Protein AF-B4HR06-F1 (afdb_monomer)

Solvent-accessible surface area (backbone atoms only — not comparable to full-atom values): 4498 Å² total; per-residue (Å²): 143,83,84,94,74,84,68,82,82,67,73,74,78,73,80,60,85,64,53,41,82,45,78,50,74,41,78,95,74,74,42,76,48,77,49,76,43,56,67,86,56,55,68,66,60,54,49,51,52,52,61,71,69,47,84,70,76,91,81,71,78,80,83,124

Foldseek 3Di:
DDDDDPPPPPPDPPDPPQKDWDWDADVVLRDIDIDIDGNPDDPVVVVVVVVVPDDDDPDDDPPD

Organism: Drosophila sechellia (NCBI:txid7238)

Sequence (64 aa):
MSGPGAIDDEPPPEPRDGWLLVRIHVPELNVYKCLQFPSERLVWDVKQQVLASLPKSTGMSHVR

Structure (mmCIF, N/CA/C/O backbone):
data_AF-B4HR06-F1
#
_entry.id   AF-B4HR06-F1
#
loop_
_atom_site.group_PDB
_atom_site.id
_atom_site.type_symbol
_atom_site.label_atom_id
_atom_site.label_alt_id
_atom_site.label_comp_id
_atom_site.label_asym_id
_atom_site.label_entity_id
_atom_site.label_seq_id
_atom_site.pdbx_PDB_ins_code
_atom_site.Cartn_x
_atom_site.Cartn_y
_atom_site.Cartn_z
_atom_site.occupancy
_atom_site.B_iso_or_equiv
_atom_site.auth_seq_id
_atom_site.auth_comp_id
_atom_site.auth_asym_id
_atom_site.auth_atom_id
_atom_site.pdbx_PDB_model_num
ATOM 1 N N . MET A 1 1 ? 6.176 43.106 -22.525 1.00 55.56 1 MET A N 1
ATOM 2 C CA . MET A 1 1 ? 4.870 42.604 -22.052 1.00 55.56 1 MET A CA 1
ATOM 3 C C . MET A 1 1 ? 4.674 41.205 -22.624 1.00 55.56 1 MET A C 1
ATOM 5 O O . MET A 1 1 ? 4.382 41.125 -23.803 1.00 55.56 1 MET A O 1
ATOM 9 N N . SER A 1 2 ? 4.892 40.156 -21.823 1.00 47.53 2 SER A N 1
ATOM 10 C CA . SER A 1 2 ? 4.434 38.766 -22.037 1.00 47.53 2 SER A CA 1
ATOM 11 C C . SER A 1 2 ? 4.375 38.107 -20.651 1.00 47.53 2 SER A C 1
ATOM 13 O O . SER A 1 2 ? 5.257 38.361 -19.835 1.00 47.53 2 SER A O 1
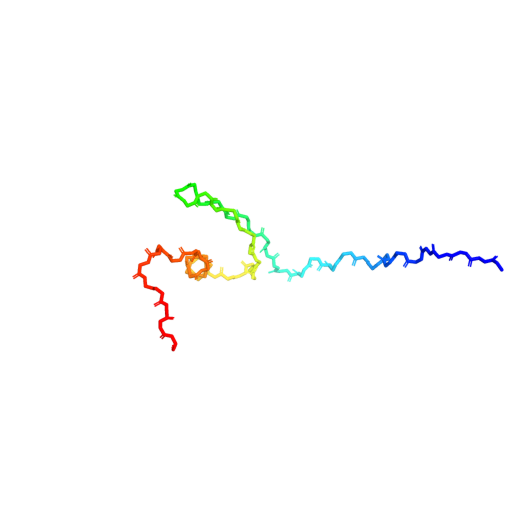ATOM 15 N N . GLY A 1 3 ? 3.267 37.429 -20.350 1.00 50.59 3 GLY A N 1
ATOM 16 C CA . GLY A 1 3 ? 2.667 37.334 -19.012 1.00 50.59 3 GLY A CA 1
ATOM 17 C C . GLY A 1 3 ? 3.172 36.240 -18.054 1.00 50.59 3 GLY A C 1
ATOM 18 O O . GLY A 1 3 ? 4.092 35.494 -18.380 1.00 50.59 3 GLY A O 1
ATOM 19 N N . PRO A 1 4 ? 2.553 36.148 -16.857 1.00 62.69 4 PRO A N 1
ATOM 20 C CA . PRO A 1 4 ? 2.860 35.157 -15.833 1.00 62.69 4 PRO A CA 1
ATOM 21 C C . PRO A 1 4 ? 2.071 33.877 -16.135 1.00 62.69 4 PRO A C 1
ATOM 23 O O . PRO A 1 4 ? 0.843 33.896 -16.124 1.00 62.69 4 PRO A O 1
ATOM 26 N N . GLY A 1 5 ? 2.740 32.772 -16.459 1.00 53.69 5 GLY A N 1
ATOM 27 C CA . GLY A 1 5 ? 2.000 31.563 -16.839 1.00 53.69 5 GLY A CA 1
ATOM 28 C C . GLY A 1 5 ? 2.805 30.313 -17.16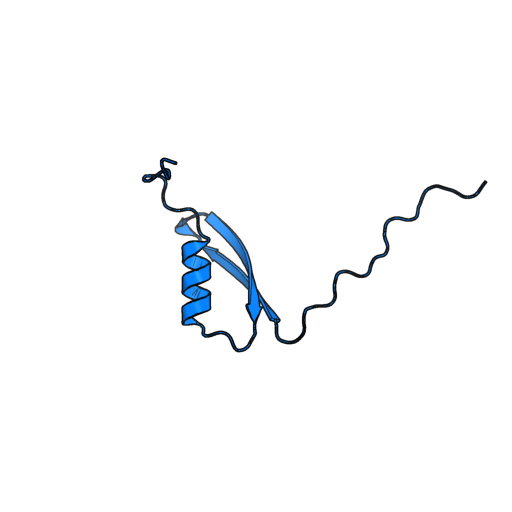1 1.00 53.69 5 GLY A C 1
ATOM 29 O O . GLY A 1 5 ? 2.236 29.399 -17.741 1.00 53.69 5 GLY A O 1
ATOM 30 N N . ALA A 1 6 ? 4.083 30.229 -16.785 1.00 56.16 6 ALA A N 1
ATOM 31 C CA . ALA A 1 6 ? 4.743 28.930 -16.699 1.00 56.16 6 ALA A CA 1
ATOM 32 C C . ALA A 1 6 ? 4.261 28.257 -15.408 1.00 56.16 6 ALA A C 1
ATOM 34 O O . ALA A 1 6 ? 4.947 28.268 -14.388 1.00 56.16 6 ALA A O 1
ATOM 35 N N . ILE A 1 7 ? 3.021 27.762 -15.425 1.00 60.84 7 ILE A N 1
ATOM 36 C CA . ILE A 1 7 ? 2.714 26.607 -14.594 1.00 60.84 7 ILE A CA 1
ATOM 37 C C . ILE A 1 7 ? 3.626 25.505 -15.112 1.00 60.84 7 ILE A C 1
ATOM 39 O O . ILE A 1 7 ? 3.626 25.206 -16.300 1.00 60.84 7 ILE A O 1
ATOM 43 N N . ASP A 1 8 ? 4.492 25.060 -14.223 1.00 62.00 8 ASP A N 1
ATOM 44 C CA . ASP A 1 8 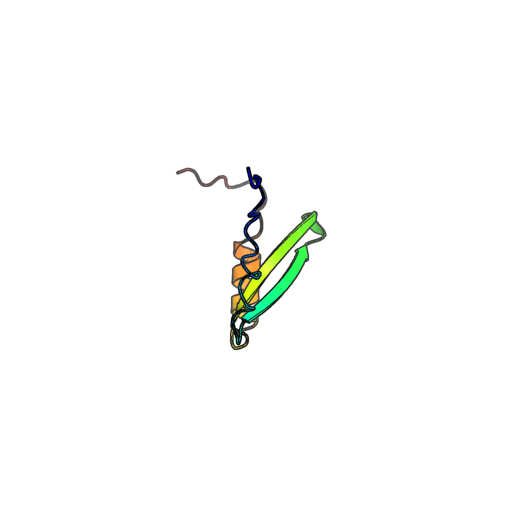? 5.314 23.867 -14.286 1.00 62.00 8 ASP A CA 1
ATOM 45 C C . ASP A 1 8 ? 4.599 22.748 -15.076 1.00 62.00 8 ASP A C 1
ATOM 47 O O . ASP A 1 8 ? 3.806 21.989 -14.530 1.00 62.00 8 ASP A O 1
ATOM 51 N N . ASP A 1 9 ? 4.821 22.697 -16.394 1.00 65.00 9 ASP A N 1
ATOM 52 C CA . ASP A 1 9 ? 4.423 21.593 -17.280 1.00 65.00 9 ASP A CA 1
ATOM 53 C C . ASP A 1 9 ? 5.502 20.504 -17.169 1.00 65.00 9 ASP A C 1
ATOM 55 O O . ASP A 1 9 ? 5.997 19.968 -18.160 1.00 65.00 9 ASP A O 1
ATOM 59 N N . GLU A 1 10 ? 5.971 20.251 -15.941 1.00 66.38 10 GLU A N 1
ATOM 60 C CA . GLU A 1 10 ? 6.819 19.107 -15.663 1.00 66.38 10 GLU A CA 1
ATOM 61 C C . GLU A 1 10 ? 5.927 17.879 -15.867 1.00 66.38 10 GLU A C 1
ATOM 63 O O . GLU A 1 10 ? 4.901 17.742 -15.184 1.00 66.38 10 GLU A O 1
ATOM 68 N N . PRO A 1 11 ? 6.238 17.008 -16.849 1.00 68.06 11 PRO A N 1
ATOM 69 C CA . PRO A 1 11 ? 5.462 15.800 -17.041 1.00 68.06 11 PRO A CA 1
ATOM 70 C C . PRO A 1 11 ? 5.442 15.049 -15.707 1.00 68.06 11 PRO A C 1
ATOM 72 O O . PRO A 1 11 ? 6.489 14.946 -15.057 1.00 68.06 11 PRO A O 1
ATOM 75 N N . PRO A 1 12 ? 4.273 14.542 -15.265 1.00 67.94 12 PRO A N 1
ATOM 76 C CA . PRO A 1 12 ? 4.200 13.798 -14.020 1.00 67.94 12 PRO A CA 1
ATOM 77 C C . PRO A 1 12 ? 5.274 12.709 -14.057 1.00 67.94 12 PRO A C 1
ATOM 79 O O . PRO A 1 12 ? 5.430 12.072 -15.105 1.00 67.94 12 PRO A O 1
ATOM 82 N N . PRO A 1 13 ? 6.034 12.524 -12.962 1.00 68.19 13 PRO A N 1
ATOM 83 C CA . PRO A 1 13 ? 7.194 11.648 -12.959 1.00 68.19 13 PRO A CA 1
ATOM 84 C C . PRO A 1 13 ? 6.803 10.297 -13.547 1.00 68.19 13 PRO A C 1
ATOM 86 O O . PRO A 1 13 ? 5.802 9.710 -13.118 1.00 68.19 13 PRO A O 1
ATOM 89 N N . GLU A 1 14 ? 7.563 9.848 -14.549 1.00 70.31 14 GLU A N 1
ATOM 90 C CA . GLU A 1 14 ? 7.276 8.601 -15.251 1.00 70.31 14 GLU A CA 1
ATOM 91 C C . GLU A 1 14 ? 7.082 7.470 -14.227 1.00 70.31 14 GLU A C 1
ATOM 93 O O . GLU A 1 14 ? 7.810 7.414 -13.221 1.00 70.31 14 GLU A O 1
ATOM 98 N N . PRO A 1 15 ? 6.088 6.581 -14.427 1.00 68.12 15 PRO A N 1
ATOM 99 C CA . PRO A 1 15 ? 5.928 5.417 -13.572 1.00 68.12 15 PRO A CA 1
ATOM 100 C C . PRO A 1 15 ? 7.264 4.683 -13.526 1.00 68.12 15 PRO A C 1
ATOM 102 O O . PRO A 1 15 ? 7.791 4.297 -14.564 1.00 68.12 15 PRO A O 1
ATOM 105 N N . ARG A 1 16 ? 7.839 4.520 -12.331 1.00 79.19 16 ARG A N 1
ATOM 106 C CA . ARG A 1 16 ? 9.111 3.806 -12.196 1.00 79.19 16 ARG A CA 1
ATOM 107 C C . ARG A 1 16 ? 8.921 2.394 -12.740 1.00 79.19 16 ARG A C 1
ATOM 109 O O . ARG A 1 16 ? 8.115 1.641 -12.191 1.00 79.19 16 ARG 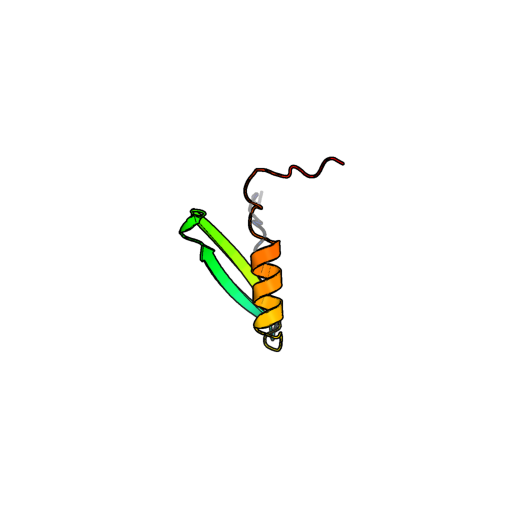A O 1
ATOM 116 N N . ASP A 1 17 ? 9.654 2.047 -13.795 1.00 84.31 17 ASP A N 1
ATOM 117 C CA . ASP A 1 17 ? 9.603 0.710 -14.383 1.00 84.31 17 ASP A CA 1
ATOM 118 C C . ASP A 1 17 ? 9.813 -0.358 -13.307 1.00 84.31 17 ASP A C 1
ATOM 120 O O . ASP A 1 17 ? 10.671 -0.234 -12.429 1.00 84.31 17 ASP A O 1
ATOM 124 N N . GLY A 1 18 ? 8.978 -1.396 -13.344 1.00 88.62 18 GLY A N 1
ATOM 125 C CA . GLY A 1 18 ? 9.001 -2.463 -12.346 1.00 88.62 18 GLY A CA 1
ATOM 126 C C . GLY A 1 18 ? 8.408 -2.081 -10.988 1.00 88.62 18 GLY A C 1
ATOM 127 O O . GLY A 1 18 ? 8.590 -2.837 -10.041 1.00 88.62 18 GLY A O 1
ATOM 128 N N . TRP A 1 19 ? 7.687 -0.961 -10.851 1.00 92.81 19 TRP A N 1
ATOM 129 C CA . TRP A 1 19 ? 6.938 -0.624 -9.633 1.00 92.81 19 TRP A CA 1
ATOM 130 C C . TRP A 1 19 ? 5.424 -0.726 -9.833 1.00 92.81 19 TRP A C 1
ATOM 132 O O . TRP A 1 19 ? 4.867 -0.363 -10.864 1.00 92.81 19 TRP A O 1
ATOM 142 N N . LEU A 1 20 ? 4.739 -1.195 -8.795 1.00 90.88 20 LEU A N 1
ATOM 143 C CA . LEU A 1 20 ? 3.292 -1.332 -8.719 1.00 90.88 20 LEU A CA 1
ATOM 144 C C . LEU A 1 20 ? 2.736 -0.323 -7.718 1.00 90.88 20 LEU A C 1
ATOM 146 O O . LEU A 1 20 ? 3.156 -0.301 -6.560 1.00 90.88 20 LEU A O 1
ATOM 150 N N . LEU A 1 21 ? 1.751 0.472 -8.140 1.00 91.50 21 LEU A N 1
ATOM 151 C CA . LEU A 1 21 ? 0.950 1.310 -7.250 1.00 91.50 21 LEU A CA 1
ATOM 152 C C . LEU A 1 21 ? -0.261 0.514 -6.751 1.00 91.50 21 LEU A C 1
ATOM 154 O O . LEU A 1 21 ? -1.160 0.180 -7.520 1.00 91.50 21 LEU A O 1
ATOM 158 N N . VAL A 1 22 ? -0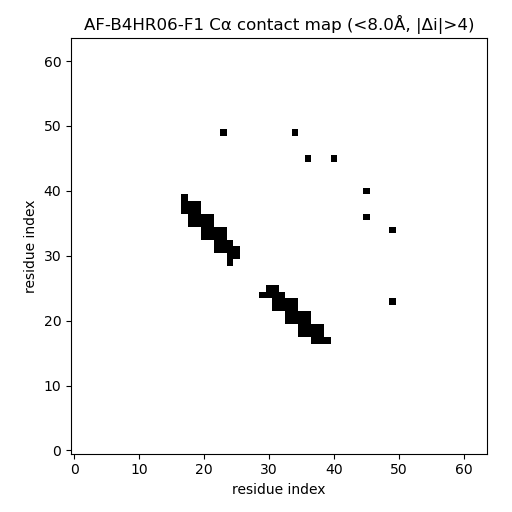.306 0.238 -5.451 1.00 91.69 22 VAL A N 1
ATOM 159 C CA . VAL A 1 22 ? -1.377 -0.532 -4.813 1.00 91.69 22 VAL A CA 1
ATOM 160 C C . VAL A 1 22 ? -2.219 0.388 -3.940 1.00 91.69 22 VAL A C 1
ATOM 162 O O . VAL A 1 22 ? -1.695 1.062 -3.052 1.00 91.69 22 VAL A O 1
ATOM 165 N N . ARG A 1 23 ? -3.538 0.384 -4.155 1.00 94.62 23 ARG A N 1
ATOM 166 C CA . ARG A 1 23 ? -4.510 1.058 -3.287 1.00 94.62 23 ARG A CA 1
ATOM 167 C C . ARG A 1 23 ? -5.085 0.063 -2.284 1.00 94.62 23 ARG A C 1
ATOM 169 O O . ARG A 1 23 ? -5.828 -0.838 -2.661 1.00 94.62 23 ARG A O 1
ATOM 176 N N . ILE A 1 24 ? -4.765 0.253 -1.011 1.00 93.62 24 ILE A N 1
ATOM 177 C CA . ILE A 1 24 ? -5.300 -0.514 0.110 1.00 93.62 24 ILE A CA 1
ATOM 178 C C . ILE A 1 24 ? -6.479 0.242 0.720 1.00 93.62 24 ILE A C 1
ATOM 180 O O . ILE A 1 24 ? -6.388 1.441 0.986 1.00 93.62 24 ILE A O 1
ATOM 184 N N . HIS A 1 25 ? -7.566 -0.478 0.974 1.00 94.38 25 HIS A N 1
ATOM 185 C CA . HIS A 1 25 ? -8.690 -0.017 1.778 1.00 94.38 25 HIS A CA 1
ATOM 186 C C . HIS A 1 25 ? -8.802 -0.914 3.010 1.00 94.38 25 HIS A C 1
ATOM 188 O O . HIS A 1 25 ? -8.820 -2.137 2.874 1.00 94.38 25 HIS A O 1
ATOM 194 N N . VAL A 1 26 ? -8.857 -0.302 4.191 1.00 92.56 26 VAL A N 1
ATOM 195 C CA . VAL A 1 26 ? -9.109 -0.977 5.468 1.00 92.56 26 VAL A CA 1
ATOM 196 C C . VAL A 1 26 ? -10.438 -0.451 6.016 1.00 92.56 26 VAL A C 1
ATOM 198 O O . VAL A 1 26 ? -10.436 0.594 6.676 1.00 92.56 26 VAL A O 1
ATOM 201 N N . PRO A 1 27 ? -11.567 -1.120 5.711 1.00 91.38 27 PRO A N 1
ATOM 202 C CA . PRO A 1 27 ? -12.905 -0.660 6.082 1.00 91.38 27 PRO A CA 1
ATOM 203 C C . PRO A 1 27 ? -13.078 -0.470 7.589 1.00 91.38 27 PRO A C 1
ATOM 205 O O . PRO A 1 27 ? -13.670 0.514 8.023 1.00 91.38 27 PRO A O 1
ATOM 208 N N . GLU A 1 28 ? -12.507 -1.368 8.392 1.00 90.31 28 GLU A N 1
ATOM 209 C CA . GLU A 1 28 ? -12.623 -1.363 9.854 1.00 90.31 28 GLU A CA 1
ATOM 210 C C . GLU A 1 28 ? -11.970 -0.127 10.481 1.00 90.31 28 GLU A C 1
ATOM 212 O O . GLU A 1 28 ? -12.358 0.307 11.562 1.00 90.31 28 GLU A O 1
ATOM 217 N N . LEU A 1 29 ? -10.981 0.449 9.791 1.00 89.12 29 LEU A N 1
ATOM 218 C CA . LEU A 1 29 ? -10.303 1.681 10.189 1.00 89.12 29 LEU A CA 1
ATOM 219 C C . LEU A 1 29 ? -10.778 2.897 9.381 1.00 89.12 29 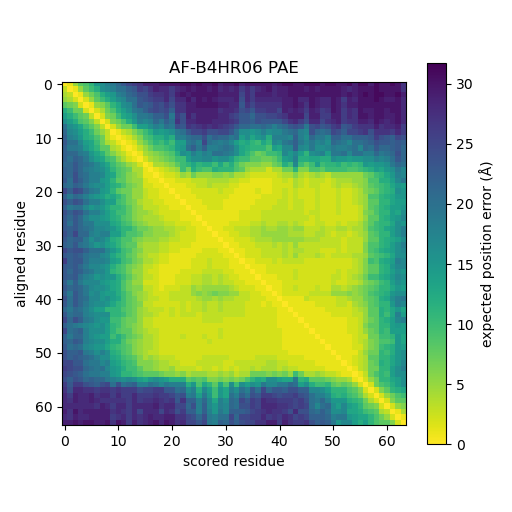LEU A C 1
ATOM 221 O O . LEU A 1 29 ? -10.326 4.007 9.650 1.00 89.12 29 LEU A O 1
ATOM 225 N N . ASN A 1 30 ? -11.652 2.702 8.386 1.00 90.00 30 ASN A N 1
ATOM 226 C CA . ASN A 1 30 ? -12.035 3.700 7.386 1.00 90.00 30 ASN A CA 1
ATOM 227 C C . ASN A 1 30 ? -10.818 4.401 6.739 1.00 90.00 30 ASN A C 1
ATOM 229 O O . ASN A 1 30 ? -10.811 5.614 6.522 1.00 90.00 30 ASN A O 1
ATOM 233 N N . VAL A 1 31 ? -9.753 3.637 6.464 1.00 91.81 31 VAL A N 1
ATOM 234 C CA . VAL A 1 31 ? -8.499 4.154 5.891 1.00 91.81 31 VAL A CA 1
ATOM 235 C C . VAL A 1 31 ? -8.347 3.706 4.447 1.00 91.81 31 VAL A C 1
ATOM 237 O O . VAL A 1 31 ? -8.434 2.519 4.135 1.00 91.81 31 VAL A O 1
ATOM 240 N N . TYR A 1 32 ? -8.004 4.659 3.584 1.00 94.75 32 TYR A N 1
ATOM 241 C CA . TYR A 1 32 ? -7.529 4.414 2.227 1.00 94.75 32 TYR A CA 1
ATOM 242 C C . TYR A 1 32 ? -6.078 4.857 2.111 1.00 94.75 32 TYR A C 1
ATOM 244 O O . TYR A 1 32 ? -5.717 5.948 2.556 1.00 94.75 32 TYR A O 1
ATOM 252 N N . LYS A 1 33 ? -5.234 4.020 1.508 1.00 89.25 33 LYS A N 1
ATOM 253 C CA . LYS A 1 33 ? -3.816 4.332 1.336 1.00 89.25 33 LYS A CA 1
ATOM 254 C C . LYS A 1 33 ? -3.281 3.785 0.026 1.00 89.25 33 LYS A C 1
ATOM 256 O O . LYS A 1 33 ? -3.537 2.636 -0.314 1.00 89.25 33 LYS A O 1
ATOM 261 N N . CYS A 1 34 ? -2.497 4.592 -0.675 1.00 93.38 34 CYS A N 1
ATOM 262 C CA . CYS A 1 34 ? -1.762 4.159 -1.854 1.00 93.38 34 CYS A CA 1
ATOM 263 C C . CYS A 1 34 ? -0.291 3.967 -1.487 1.00 93.38 34 CYS A C 1
ATOM 265 O O . CYS A 1 34 ? 0.314 4.849 -0.876 1.00 93.38 34 CYS A O 1
ATOM 267 N N . LEU A 1 35 ? 0.277 2.817 -1.836 1.00 92.50 35 LEU A N 1
ATOM 268 C CA . LEU A 1 35 ? 1.680 2.488 -1.598 1.00 92.50 35 LEU A CA 1
ATOM 269 C C . LEU A 1 35 ? 2.286 1.918 -2.878 1.00 92.50 35 LEU A C 1
ATOM 271 O O . LEU A 1 35 ? 1.612 1.203 -3.616 1.00 92.50 35 LEU A O 1
ATOM 275 N N . GLN A 1 36 ? 3.552 2.241 -3.130 1.00 92.56 36 GLN A N 1
ATOM 276 C CA . GLN A 1 36 ? 4.297 1.731 -4.276 1.00 92.56 36 GLN A CA 1
ATOM 277 C C . GLN A 1 36 ? 5.284 0.652 -3.833 1.00 92.56 36 GLN A C 1
ATOM 279 O O . GLN A 1 36 ? 5.962 0.812 -2.814 1.00 92.56 36 GLN A O 1
ATOM 284 N N . PHE A 1 37 ? 5.379 -0.426 -4.606 1.00 92.81 37 PHE A N 1
ATOM 285 C CA . PHE A 1 37 ? 6.287 -1.541 -4.341 1.00 92.81 37 PHE A CA 1
ATOM 286 C C . PHE A 1 37 ? 6.966 -2.003 -5.632 1.00 92.81 37 PHE A C 1
ATOM 288 O O . PHE A 1 37 ? 6.307 -1.981 -6.667 1.00 92.81 37 PHE A O 1
ATOM 295 N N . PRO A 1 38 ? 8.221 -2.480 -5.587 1.00 94.25 38 PRO A N 1
ATOM 296 C CA . PRO A 1 38 ? 8.796 -3.233 -6.696 1.00 94.25 38 PRO A CA 1
ATOM 297 C C . PRO A 1 38 ? 7.931 -4.455 -7.028 1.00 94.25 38 PRO A C 1
ATOM 299 O O . PRO A 1 38 ? 7.393 -5.101 -6.123 1.00 94.25 38 PRO A O 1
ATOM 302 N N . SER A 1 39 ? 7.801 -4.770 -8.310 1.00 92.69 39 SER A N 1
ATOM 303 C CA . SER A 1 39 ? 6.932 -5.822 -8.841 1.00 92.69 39 SER A CA 1
ATOM 304 C C . SER A 1 39 ? 7.353 -7.222 -8.392 1.00 92.69 39 SER A C 1
ATOM 306 O O . SER A 1 39 ? 6.508 -8.090 -8.187 1.00 92.69 39 SER A O 1
ATOM 308 N N . GLU A 1 40 ? 8.648 -7.415 -8.157 1.00 94.56 40 GLU A N 1
ATOM 309 C CA . GLU A 1 40 ? 9.255 -8.648 -7.664 1.00 94.56 40 GLU A CA 1
ATOM 310 C C . GLU A 1 40 ? 9.177 -8.813 -6.138 1.00 94.56 40 GLU A C 1
ATOM 312 O O . GLU A 1 40 ? 9.614 -9.831 -5.594 1.00 94.56 40 GLU A O 1
ATOM 317 N N . ARG A 1 41 ? 8.644 -7.821 -5.412 1.00 92.75 41 ARG A N 1
ATOM 318 C CA . ARG A 1 41 ? 8.610 -7.870 -3.950 1.00 92.75 41 ARG A CA 1
ATOM 319 C C . ARG A 1 41 ? 7.643 -8.944 -3.456 1.00 92.75 41 ARG A C 1
ATOM 321 O O . ARG A 1 41 ? 6.507 -9.043 -3.915 1.00 92.75 41 ARG A O 1
ATOM 328 N N . LEU A 1 42 ? 8.069 -9.710 -2.449 1.00 95.31 42 LEU A N 1
ATOM 329 C CA . LEU A 1 42 ? 7.235 -10.748 -1.851 1.00 95.31 42 LEU A CA 1
ATOM 330 C C . LEU A 1 42 ? 5.949 -10.153 -1.267 1.00 95.31 42 LEU A C 1
ATOM 332 O O . LEU A 1 42 ? 5.975 -9.189 -0.499 1.00 95.31 42 LEU A O 1
ATOM 336 N N . VAL A 1 43 ? 4.820 -10.799 -1.566 1.00 92.06 43 VAL A N 1
ATOM 337 C CA . VAL A 1 43 ? 3.485 -10.402 -1.079 1.00 92.06 43 VAL A CA 1
ATOM 338 C C . VAL A 1 43 ? 3.448 -10.301 0.448 1.00 92.06 43 VAL A C 1
ATOM 340 O O . VAL A 1 43 ? 2.778 -9.434 1.009 1.00 92.06 43 VAL A O 1
ATOM 343 N N . TRP A 1 44 ? 4.202 -11.163 1.130 1.00 95.50 44 TRP A N 1
ATOM 344 C CA . TRP A 1 44 ? 4.348 -11.113 2.578 1.00 95.50 44 TRP A CA 1
ATOM 345 C C . TRP A 1 44 ? 4.956 -9.790 3.061 1.00 95.50 44 TRP A C 1
ATOM 347 O O . TRP A 1 44 ? 4.388 -9.148 3.945 1.00 95.50 44 TRP A O 1
ATOM 357 N N . ASP A 1 45 ? 6.051 -9.339 2.452 1.00 94.62 45 ASP A N 1
ATOM 358 C CA . ASP A 1 45 ? 6.726 -8.097 2.840 1.00 94.62 45 ASP A CA 1
ATOM 359 C C . ASP A 1 45 ? 5.873 -6.871 2.520 1.00 94.62 45 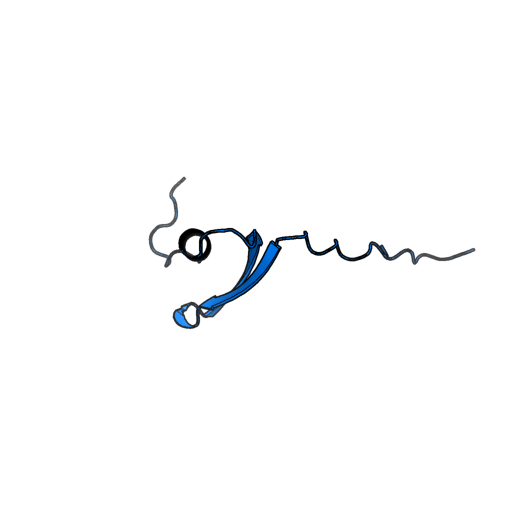ASP A C 1
ATOM 361 O O . ASP A 1 45 ? 5.818 -5.925 3.310 1.00 94.62 45 ASP A O 1
ATOM 365 N N . VAL A 1 46 ? 5.160 -6.905 1.390 1.00 93.56 46 VAL A N 1
ATOM 366 C CA . VAL A 1 46 ? 4.161 -5.890 1.031 1.00 93.56 46 VAL A CA 1
ATOM 367 C C . VAL A 1 46 ? 3.100 -5.799 2.127 1.00 93.56 46 VAL A C 1
ATOM 369 O O . VAL A 1 46 ? 2.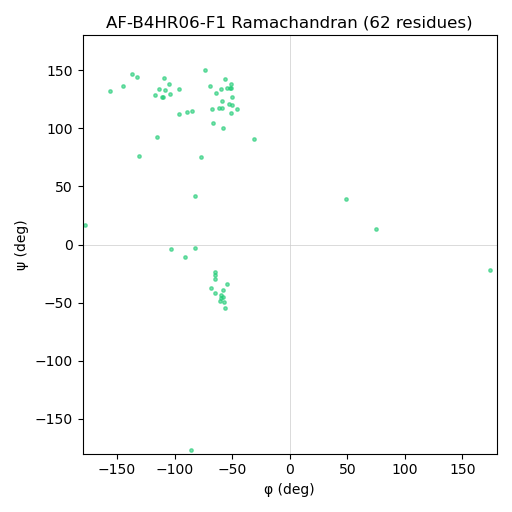841 -4.713 2.647 1.00 93.56 46 VAL A O 1
ATOM 372 N N . LYS A 1 47 ? 2.536 -6.938 2.548 1.00 91.38 47 LYS A N 1
ATOM 373 C CA . LYS A 1 47 ? 1.550 -6.997 3.634 1.00 91.38 47 LYS A CA 1
ATOM 374 C C . LYS A 1 47 ? 2.115 -6.455 4.950 1.00 91.38 47 LYS A C 1
ATOM 376 O O . LYS A 1 47 ? 1.446 -5.653 5.598 1.00 91.38 47 LYS A O 1
ATOM 381 N N . GLN A 1 48 ? 3.325 -6.853 5.342 1.00 94.75 48 GLN A N 1
ATOM 382 C CA . GLN A 1 48 ? 3.969 -6.357 6.565 1.00 94.75 48 GLN A CA 1
ATOM 383 C C . GLN A 1 48 ? 4.164 -4.836 6.526 1.00 94.75 48 GLN A C 1
ATOM 385 O O . GLN A 1 48 ? 3.832 -4.151 7.493 1.00 94.75 48 GLN A O 1
ATOM 390 N N . GLN A 1 49 ? 4.619 -4.283 5.397 1.00 92.56 49 GLN A N 1
ATOM 391 C CA . GLN A 1 49 ? 4.761 -2.836 5.239 1.00 92.56 49 GLN A CA 1
ATOM 392 C C . GLN A 1 49 ? 3.408 -2.118 5.284 1.00 92.56 49 GLN A C 1
ATOM 394 O O . GLN A 1 49 ? 3.305 -1.074 5.926 1.00 92.56 49 GLN A O 1
ATOM 399 N N . VAL A 1 50 ? 2.367 -2.668 4.647 1.00 92.00 50 VAL A N 1
ATOM 400 C CA . VAL A 1 50 ? 1.002 -2.125 4.733 1.00 92.00 50 VAL A CA 1
ATOM 401 C C . VAL A 1 50 ? 0.573 -2.050 6.196 1.00 92.00 50 VAL A C 1
ATOM 403 O O . VAL A 1 50 ? 0.257 -0.953 6.654 1.00 92.00 50 VAL A O 1
ATOM 406 N N . LEU A 1 51 ? 0.648 -3.169 6.927 1.00 91.12 51 LEU A N 1
ATOM 407 C CA . LEU A 1 51 ? 0.265 -3.275 8.340 1.00 91.12 51 LEU A CA 1
ATOM 408 C C . LEU A 1 51 ? 1.042 -2.298 9.229 1.00 91.12 51 LEU A C 1
ATOM 410 O O . LEU A 1 51 ? 0.437 -1.595 10.034 1.00 91.12 51 LEU A O 1
ATOM 414 N N . ALA A 1 52 ? 2.361 -2.195 9.049 1.00 90.62 52 ALA A N 1
ATOM 415 C CA . ALA A 1 52 ? 3.203 -1.259 9.795 1.00 90.62 52 ALA A CA 1
ATOM 416 C C . ALA A 1 52 ? 2.867 0.215 9.505 1.00 90.62 52 ALA A C 1
ATOM 418 O O . ALA A 1 52 ? 3.156 1.091 10.319 1.00 90.62 52 ALA A O 1
ATOM 419 N N . SER A 1 53 ? 2.273 0.489 8.342 1.00 88.31 53 SER A N 1
ATOM 420 C CA . SER A 1 53 ? 1.919 1.833 7.896 1.00 88.31 53 SER A CA 1
ATOM 421 C C . SER A 1 53 ? 0.501 2.266 8.293 1.00 88.31 53 SER A C 1
ATOM 423 O O . SER A 1 53 ? 0.154 3.436 8.090 1.00 88.31 53 SER A O 1
ATOM 425 N N . LEU A 1 54 ? -0.325 1.339 8.790 1.00 89.00 54 LEU A N 1
ATOM 426 C CA . LEU A 1 54 ? -1.652 1.645 9.316 1.00 89.00 54 LEU A CA 1
ATOM 427 C C . LEU A 1 54 ? -1.526 2.346 10.674 1.00 89.00 54 LEU A C 1
ATOM 429 O O . LEU A 1 54 ? -0.563 2.104 11.410 1.00 89.00 54 LEU A O 1
ATOM 433 N N . PRO A 1 55 ? -2.482 3.221 11.027 1.00 82.00 55 PRO A N 1
ATOM 434 C CA . PRO A 1 55 ? -2.520 3.799 12.358 1.00 82.00 55 PRO A CA 1
ATOM 435 C C . PRO A 1 55 ? -2.629 2.669 13.382 1.00 82.00 55 PRO A C 1
ATOM 437 O O . PRO A 1 55 ? -3.537 1.840 13.324 1.00 82.00 55 PRO A O 1
ATOM 440 N N . LYS A 1 56 ? -1.681 2.626 14.319 1.00 78.50 56 LYS A N 1
ATOM 441 C CA . LYS A 1 56 ? -1.775 1.723 15.465 1.00 78.50 56 LYS A CA 1
ATOM 442 C C . LYS A 1 56 ? -2.996 2.158 16.267 1.00 78.50 56 LYS A C 1
ATOM 444 O O . LYS A 1 56 ? -3.135 3.351 16.537 1.00 78.50 56 LYS A O 1
ATOM 449 N N . SER A 1 57 ? -3.867 1.214 16.619 1.00 65.25 57 SER A N 1
ATOM 450 C CA . SER A 1 57 ? -5.018 1.455 17.489 1.00 65.25 57 SER A CA 1
ATOM 451 C C . SER A 1 57 ? -4.551 2.286 18.682 1.00 65.25 57 SER A C 1
ATOM 453 O O . SER A 1 57 ? -3.634 1.885 19.402 1.00 65.25 57 SER A O 1
ATOM 455 N N . THR A 1 58 ? -5.086 3.496 18.816 1.00 58.31 58 THR A N 1
ATOM 456 C CA . THR A 1 58 ? -4.721 4.451 19.863 1.00 58.31 58 THR A CA 1
ATOM 457 C C . THR A 1 58 ? -4.787 3.763 21.223 1.00 58.31 58 THR A C 1
ATOM 459 O O . TH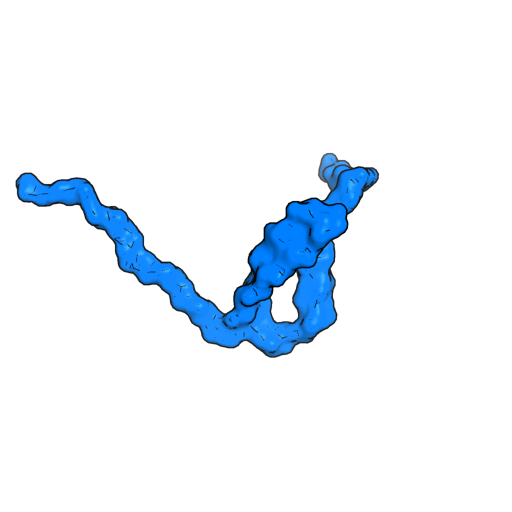R A 1 58 ? -5.854 3.352 21.666 1.00 58.31 58 THR A O 1
ATOM 462 N N . GLY A 1 59 ? -3.618 3.603 21.842 1.00 53.09 59 GLY A N 1
ATOM 463 C CA . GLY A 1 59 ? -3.420 2.875 23.096 1.00 53.09 59 GLY A CA 1
ATOM 464 C C . GLY A 1 59 ? -1.948 2.740 23.491 1.00 53.09 59 GLY A C 1
ATOM 465 O O . GLY A 1 59 ? -1.638 2.607 24.667 1.00 53.09 59 GLY A O 1
ATOM 466 N N . MET A 1 60 ? -1.017 2.863 22.540 1.00 46.47 60 MET A N 1
ATOM 467 C CA . MET A 1 60 ? 0.410 3.032 22.832 1.00 46.47 60 MET A CA 1
ATOM 468 C C . MET A 1 60 ? 0.952 4.196 22.010 1.00 46.47 60 MET A C 1
ATOM 470 O O . MET A 1 60 ? 1.617 4.012 20.988 1.00 46.47 60 MET A O 1
ATOM 474 N N . SER A 1 61 ? 0.639 5.415 22.457 1.00 47.62 61 SER A N 1
ATOM 475 C CA . SER A 1 61 ? 1.460 6.576 22.126 1.00 47.62 61 SER A CA 1
ATOM 476 C C . SER A 1 61 ? 2.901 6.213 22.455 1.00 47.62 61 SER A C 1
ATOM 478 O O . SER A 1 61 ? 3.220 5.840 23.581 1.00 47.62 61 SER A O 1
ATOM 480 N N . HIS A 1 62 ? 3.749 6.247 21.438 1.00 50.00 62 HIS A N 1
ATOM 481 C CA . HIS A 1 62 ? 5.186 6.124 21.576 1.00 50.00 62 HIS A CA 1
ATOM 482 C C . HIS A 1 62 ? 5.632 7.259 22.513 1.00 50.00 62 HIS A C 1
ATOM 484 O O . HIS A 1 62 ? 5.669 8.413 22.089 1.00 50.00 62 HIS A O 1
ATOM 490 N N . VAL A 1 63 ? 5.873 6.956 23.794 1.00 46.34 63 VAL A N 1
ATOM 491 C CA . VAL A 1 63 ? 6.587 7.875 24.681 1.00 46.34 63 VAL A CA 1
ATOM 492 C C . VAL A 1 63 ? 8.010 7.934 24.128 1.00 46.34 63 VAL A C 1
ATOM 494 O O . VAL A 1 63 ? 8.738 6.943 24.146 1.00 46.34 63 VAL A O 1
ATOM 497 N N . ARG A 1 64 ? 8.320 9.042 23.459 1.00 39.94 64 ARG A N 1
ATOM 498 C CA . ARG A 1 64 ? 9.701 9.450 23.216 1.00 39.94 64 ARG A CA 1
ATOM 499 C C . ARG A 1 64 ? 10.188 10.202 24.438 1.00 39.94 64 ARG A C 1
ATOM 501 O O . ARG A 1 64 ? 9.347 10.913 25.033 1.00 39.94 64 ARG A O 1
#

Radius of gyration: 18.7 Å; Cα contacts (8 Å, |Δi|>4): 37; chains: 1; bounding box: 23×54×47 Å

Mean predicted aligned error: 11.66 Å

pLDDT: mean 79.18, std 17.11, range [39.94, 95.5]

Secondary structure (DSSP, 8-state):
---S-----PPPPPPPTTEEEEEEEEGGGTEEEEEEEETTS-HHHHHHHHHHHSPP-TT-----